Protein AF-E0XS21-F1 (afdb_monomer_lite)

Secondary structure (DSSP, 8-state):
----S-HHHHHHTTTS-HHHHHHHHHHTT----SS--HHHHHHHHHHHHHHHHHHH-----GGGHHHHHTS-HHHHHHHHHHTTS-TTS-HHHHHHHHHHHHHHHHHHHHHH-TT-SHHHHHHHHHHHHHHHHHHHH-

Foldseek 3Di:
DDQLDDPVLLVVCPPPPPVLLVLLCVLLVHDDDPDDPSRVSLSSSLVSVLVCLQVQNAQDAPVLLVLLVPDDLQLLLLSLVSLVHHSPDDSVSSSVSNNVSNPVSNVVCCVPPVPHSRHVCCSSSSRSNSVVSSVVVD

Organism: NCBI:txid710824

Structure (mmCIF, N/CA/C/O backbone):
data_AF-E0XS21-F1
#
_entry.id   AF-E0XS21-F1
#
loop_
_atom_site.group_PDB
_atom_site.id
_atom_site.type_symbol
_atom_site.label_atom_id
_atom_site.label_alt_id
_atom_site.label_comp_id
_atom_site.label_asym_id
_atom_site.label_entity_id
_atom_site.label_seq_id
_atom_site.pdbx_PDB_ins_code
_atom_site.Cartn_x
_atom_site.Cartn_y
_atom_site.Cartn_z
_atom_site.occupancy
_atom_site.B_iso_or_equiv
_atom_site.auth_seq_id
_atom_site.auth_comp_id
_atom_site.auth_asym_id
_atom_site.auth_atom_id
_atom_site.pdbx_PDB_model_num
ATOM 1 N N . MET A 1 1 ? 4.110 -11.722 18.578 1.00 48.50 1 MET A N 1
ATOM 2 C CA . MET A 1 1 ? 3.647 -11.220 17.269 1.00 48.50 1 MET A CA 1
ATOM 3 C C . MET A 1 1 ? 4.720 -10.290 16.723 1.00 48.50 1 MET A C 1
ATOM 5 O O . MET A 1 1 ? 5.257 -9.508 17.500 1.00 48.50 1 MET A O 1
ATOM 9 N N . SER A 1 2 ? 5.120 -10.457 15.461 1.00 55.16 2 SER A N 1
ATOM 10 C CA . SER A 1 2 ? 6.061 -9.542 14.798 1.00 55.16 2 SER A CA 1
ATOM 11 C C . SER A 1 2 ? 5.307 -8.263 14.441 1.00 55.16 2 SER A C 1
ATOM 13 O O . SER A 1 2 ? 4.266 -8.366 13.799 1.00 55.16 2 SER A O 1
ATOM 15 N N . LYS A 1 3 ? 5.819 -7.110 14.890 1.00 75.75 3 LYS A N 1
ATOM 16 C CA . LYS A 1 3 ? 5.278 -5.788 14.555 1.00 75.75 3 LYS A CA 1
ATOM 17 C C . LYS A 1 3 ? 5.782 -5.395 13.169 1.00 75.75 3 LYS A C 1
ATOM 19 O O . LYS A 1 3 ? 6.997 -5.302 12.987 1.00 75.75 3 LYS A O 1
ATOM 24 N N . LEU A 1 4 ? 4.879 -5.188 12.213 1.00 86.56 4 LEU A N 1
ATOM 25 C CA . LEU A 1 4 ? 5.226 -4.779 10.843 1.00 86.56 4 LEU A CA 1
ATOM 26 C C . LEU A 1 4 ? 5.495 -3.269 10.753 1.00 86.56 4 LEU A C 1
ATOM 28 O O . LEU A 1 4 ? 6.291 -2.814 9.923 1.00 86.56 4 LEU A O 1
ATOM 32 N N . LEU A 1 5 ? 4.858 -2.498 11.636 1.00 91.44 5 LEU A N 1
ATOM 33 C CA . LEU A 1 5 ? 5.031 -1.055 11.741 1.00 91.44 5 LEU A CA 1
ATOM 34 C C . LEU A 1 5 ? 6.142 -0.691 12.735 1.00 91.44 5 LEU A C 1
ATOM 36 O O . LEU A 1 5 ? 6.245 -1.229 13.842 1.00 91.44 5 LEU A O 1
ATOM 40 N N . THR A 1 6 ? 6.951 0.293 12.357 1.00 91.56 6 THR A N 1
ATOM 41 C CA . THR A 1 6 ? 7.893 0.977 13.246 1.00 91.56 6 THR A CA 1
ATOM 42 C C . THR A 1 6 ? 7.148 1.907 14.216 1.00 91.56 6 THR A C 1
ATOM 44 O O . THR A 1 6 ? 6.020 2.322 13.937 1.00 91.56 6 THR A O 1
ATOM 47 N N . PRO A 1 7 ? 7.768 2.327 15.338 1.00 90.44 7 PRO A N 1
ATOM 48 C CA . PRO A 1 7 ? 7.150 3.299 16.244 1.00 90.44 7 PRO A CA 1
ATOM 49 C C . PRO A 1 7 ? 6.781 4.624 15.563 1.00 90.44 7 PRO A C 1
ATOM 51 O O . PRO A 1 7 ? 5.779 5.237 15.921 1.00 90.44 7 PRO A O 1
ATOM 54 N N . LYS A 1 8 ? 7.573 5.056 14.570 1.00 89.88 8 LYS A N 1
ATOM 55 C CA . LYS A 1 8 ? 7.301 6.271 13.795 1.00 89.88 8 LYS A CA 1
ATOM 56 C C . LYS A 1 8 ? 6.046 6.102 12.942 1.00 89.88 8 LYS A C 1
ATOM 58 O O . LYS A 1 8 ? 5.173 6.956 13.005 1.00 89.88 8 LYS A O 1
ATOM 63 N N . GLU A 1 9 ? 5.927 5.007 12.201 1.00 91.88 9 GLU A N 1
ATOM 64 C CA . GLU A 1 9 ? 4.737 4.745 11.380 1.00 91.88 9 GLU A CA 1
ATOM 65 C C . GLU A 1 9 ? 3.497 4.585 12.255 1.00 91.88 9 GLU A C 1
ATOM 67 O O . GLU A 1 9 ? 2.487 5.218 11.985 1.00 91.88 9 GLU A O 1
ATOM 72 N N . LEU A 1 10 ? 3.597 3.858 13.374 1.00 91.25 10 LEU A N 1
ATOM 73 C CA . LEU A 1 10 ? 2.501 3.743 14.337 1.00 91.25 10 LEU A CA 1
ATOM 74 C C . LEU A 1 10 ? 2.060 5.118 14.871 1.00 91.25 10 LEU A C 1
ATOM 76 O O . LEU A 1 10 ? 0.867 5.368 15.028 1.00 91.25 10 LEU A O 1
ATOM 80 N N . SER A 1 11 ? 3.008 6.033 15.111 1.00 90.81 11 SER A N 1
ATOM 81 C CA . SER A 1 11 ? 2.695 7.388 15.580 1.00 90.81 11 SER A CA 1
ATOM 82 C C . SER A 1 11 ? 1.881 8.209 14.576 1.00 90.81 11 SER A C 1
ATOM 84 O O . SER A 1 11 ? 1.114 9.077 14.986 1.00 90.81 11 SER A O 1
ATOM 86 N N . MET A 1 12 ? 1.975 7.901 13.276 1.00 89.75 12 MET A N 1
ATOM 87 C CA . MET A 1 12 ? 1.206 8.593 12.237 1.00 89.75 12 MET A CA 1
ATOM 88 C C . MET A 1 12 ? -0.301 8.312 12.348 1.00 89.75 12 MET A C 1
ATOM 90 O O . MET A 1 12 ? -1.101 9.136 11.916 1.00 89.75 12 MET A O 1
ATOM 94 N N . PHE A 1 13 ? -0.688 7.198 12.978 1.00 91.06 13 PHE A N 1
ATOM 95 C CA . PHE A 1 13 ? -2.084 6.795 13.171 1.00 91.06 13 PHE A CA 1
ATOM 96 C C . PHE A 1 13 ? -2.671 7.226 14.521 1.00 91.06 13 PHE A C 1
ATOM 98 O O . PHE A 1 13 ? -3.855 7.025 14.755 1.00 91.06 13 PHE A O 1
ATOM 105 N N . GLN A 1 14 ? -1.890 7.851 15.412 1.00 85.94 14 GLN A N 1
ATOM 106 C CA . GLN A 1 14 ? -2.370 8.224 16.755 1.00 85.94 14 GLN A CA 1
ATOM 107 C C . GLN A 1 14 ? -3.539 9.213 16.745 1.00 85.94 14 GLN A C 1
ATOM 109 O O . GLN A 1 14 ? -4.331 9.225 17.680 1.00 85.94 14 GLN A O 1
ATOM 114 N N . ASN A 1 15 ? -3.626 10.043 15.705 1.00 85.94 15 ASN A N 1
ATOM 115 C CA . ASN A 1 15 ? -4.697 11.025 15.536 1.00 85.94 15 ASN A CA 1
ATOM 116 C C . ASN A 1 15 ? -5.645 10.662 14.384 1.00 85.94 15 ASN A C 1
ATOM 118 O O . ASN A 1 15 ? -6.461 11.496 13.993 1.00 85.94 15 ASN A O 1
ATOM 122 N N . ALA A 1 16 ? -5.506 9.467 13.802 1.00 88.94 16 ALA A N 1
ATOM 123 C CA . ALA A 1 16 ? -6.442 9.003 12.791 1.00 88.94 16 ALA A CA 1
ATOM 124 C C . ALA A 1 16 ? -7.808 8.767 13.461 1.00 88.94 16 ALA A C 1
ATOM 126 O O . ALA A 1 16 ? -7.844 8.187 14.551 1.00 88.94 16 ALA A O 1
ATOM 127 N N . PRO A 1 17 ? -8.921 9.226 12.862 1.00 90.62 17 PRO A N 1
ATOM 128 C CA . PRO A 1 17 ? -10.247 8.943 13.394 1.00 90.62 17 PRO A CA 1
ATOM 129 C C . PRO A 1 17 ? -10.460 7.433 13.514 1.00 90.62 17 PRO A C 1
ATOM 131 O O . PRO A 1 17 ? -10.213 6.695 12.563 1.00 90.62 17 PRO A O 1
ATOM 134 N N . GLU A 1 18 ? -10.917 6.974 14.678 1.00 89.31 18 GLU A N 1
ATOM 135 C CA . GLU A 1 18 ? -11.138 5.545 14.927 1.00 89.31 18 GLU A CA 1
ATOM 136 C C . GLU A 1 18 ? -12.120 4.949 13.911 1.00 89.31 18 GLU A C 1
ATOM 138 O O . GLU A 1 18 ? -11.828 3.911 13.324 1.00 89.31 18 GLU A O 1
ATOM 143 N N . ASP A 1 19 ? -13.208 5.666 13.616 1.00 90.75 19 ASP A N 1
ATOM 144 C CA . ASP A 1 19 ? -14.202 5.277 12.610 1.00 90.75 19 ASP A CA 1
ATOM 145 C C . ASP A 1 19 ? -13.572 5.038 11.226 1.00 90.75 19 ASP A C 1
ATOM 147 O O . ASP A 1 19 ? -13.918 4.074 10.549 1.00 90.75 19 ASP A O 1
ATOM 151 N N . ASP A 1 20 ? -12.597 5.860 10.819 1.00 92.12 20 ASP A N 1
ATOM 152 C CA . ASP A 1 20 ? -11.913 5.694 9.531 1.00 92.12 20 ASP A CA 1
ATOM 153 C C . ASP A 1 20 ? -11.015 4.446 9.520 1.00 92.12 20 ASP A C 1
ATOM 155 O O . ASP A 1 20 ? -10.886 3.775 8.493 1.00 92.12 20 ASP A O 1
ATOM 159 N N . LEU A 1 21 ? -10.383 4.122 10.652 1.00 91.31 21 LEU A N 1
ATOM 160 C CA . LEU A 1 21 ? -9.567 2.914 10.790 1.00 91.31 21 LEU A CA 1
ATOM 161 C C . LEU A 1 21 ? -10.430 1.650 10.823 1.00 91.31 21 LEU A C 1
ATOM 163 O O . LEU A 1 21 ? -10.036 0.627 10.261 1.00 91.31 21 LEU A O 1
ATOM 167 N N . VAL A 1 22 ? -11.608 1.729 11.440 1.00 92.12 22 VAL A N 1
ATOM 168 C CA . VAL A 1 22 ? -12.617 0.665 11.424 1.00 92.12 22 VAL A CA 1
ATOM 169 C C . VAL A 1 22 ? -13.149 0.459 10.006 1.00 92.12 22 VAL A C 1
ATOM 171 O O . VAL A 1 22 ? -13.179 -0.675 9.532 1.00 92.12 22 VAL A O 1
ATOM 174 N N . ASP A 1 23 ? -13.489 1.530 9.288 1.00 93.44 23 ASP A N 1
ATOM 175 C CA . ASP A 1 23 ? -13.914 1.458 7.886 1.00 93.44 23 ASP A CA 1
ATOM 176 C C . ASP A 1 23 ? -12.819 0.847 6.993 1.00 93.44 23 ASP A C 1
ATOM 178 O O . ASP A 1 23 ? -13.105 0.007 6.139 1.00 93.44 23 ASP A O 1
ATOM 182 N N . LEU A 1 24 ? -11.552 1.213 7.216 1.00 94.88 24 LEU A N 1
ATOM 183 C CA . LEU A 1 24 ? -10.409 0.619 6.521 1.00 94.88 24 LEU A CA 1
ATOM 184 C C . LEU A 1 24 ? -10.253 -0.877 6.823 1.00 94.88 24 LEU A C 1
ATOM 186 O O . LEU A 1 24 ? -9.960 -1.660 5.919 1.00 94.88 24 LEU A O 1
ATOM 190 N N . ALA A 1 25 ? -10.432 -1.279 8.082 1.00 93.94 25 ALA A N 1
ATOM 191 C CA . ALA A 1 25 ? -10.400 -2.680 8.477 1.00 93.94 25 ALA A CA 1
ATOM 192 C C . ALA A 1 25 ? -11.520 -3.470 7.780 1.00 93.94 25 ALA A C 1
ATOM 194 O O . ALA A 1 25 ? -11.254 -4.526 7.209 1.00 93.94 25 ALA A O 1
ATOM 195 N N . ILE A 1 26 ? -12.740 -2.924 7.742 1.00 92.88 26 ILE A N 1
ATOM 196 C CA . ILE A 1 26 ? -13.891 -3.524 7.051 1.00 92.88 26 ILE A CA 1
ATOM 197 C C . ILE A 1 26 ? -13.627 -3.656 5.548 1.00 92.88 26 ILE A C 1
ATOM 199 O O . ILE A 1 26 ? -13.864 -4.720 4.980 1.00 92.88 26 ILE A O 1
ATOM 203 N N . ASP A 1 27 ? -13.099 -2.611 4.907 1.00 92.75 27 ASP A N 1
ATOM 204 C CA . ASP A 1 27 ? -12.726 -2.622 3.486 1.00 92.75 27 ASP A CA 1
ATOM 205 C C . ASP A 1 27 ? -11.726 -3.738 3.130 1.00 92.75 27 ASP A C 1
ATOM 207 O O . ASP A 1 27 ? -11.665 -4.179 1.979 1.00 92.75 27 ASP A O 1
ATOM 211 N N . LEU A 1 28 ? -10.921 -4.162 4.107 1.00 93.81 28 LEU A N 1
ATOM 212 C CA . LEU A 1 28 ? -9.874 -5.174 3.981 1.00 93.81 28 LEU A CA 1
ATOM 213 C C . LEU A 1 28 ? -10.258 -6.523 4.602 1.00 93.81 28 LEU A C 1
ATOM 215 O O . LEU A 1 28 ? -9.389 -7.376 4.760 1.00 93.81 28 LEU A O 1
ATOM 219 N N . ASP A 1 29 ? -11.531 -6.725 4.949 1.00 92.25 29 ASP A N 1
ATOM 220 C CA . ASP A 1 29 ? -12.031 -7.941 5.602 1.00 92.25 29 ASP A CA 1
ATOM 221 C C . ASP A 1 29 ? -11.286 -8.287 6.917 1.00 92.25 29 ASP A C 1
ATOM 223 O O . ASP A 1 29 ? -11.194 -9.450 7.319 1.00 92.25 29 ASP A O 1
ATOM 227 N N . VAL A 1 30 ? -10.750 -7.279 7.614 1.00 92.44 30 VAL A N 1
ATOM 228 C CA . VAL A 1 30 ? -10.072 -7.430 8.908 1.00 92.44 30 VAL A CA 1
ATOM 229 C C . VAL A 1 30 ? -11.117 -7.460 10.031 1.00 92.44 30 VAL A C 1
ATOM 231 O O . VAL A 1 30 ? -11.887 -6.508 10.171 1.00 92.44 30 VAL A O 1
ATOM 234 N N . PRO A 1 31 ? -11.150 -8.508 10.878 1.00 87.00 31 PRO A N 1
ATOM 235 C CA . PRO A 1 31 ? -12.049 -8.549 12.026 1.00 87.00 31 PRO A CA 1
ATOM 236 C C . PRO A 1 31 ? -11.753 -7.420 13.020 1.00 87.00 31 PRO A C 1
ATOM 238 O O . PRO A 1 31 ? -10.622 -7.292 13.490 1.00 87.00 31 PRO A O 1
ATOM 241 N N . VAL A 1 32 ? -12.780 -6.645 13.377 1.00 85.25 32 VAL A N 1
ATOM 242 C CA . VAL A 1 32 ? -12.687 -5.566 14.370 1.00 85.25 32 VAL A CA 1
ATOM 243 C C . VAL A 1 32 ? -13.196 -6.084 15.725 1.00 85.25 32 VAL A C 1
ATOM 245 O O . VAL A 1 32 ? -14.383 -6.399 15.839 1.00 85.25 32 VAL A O 1
ATOM 248 N N . PRO A 1 33 ? -12.323 -6.249 16.737 1.00 78.75 33 PRO A N 1
ATOM 249 C CA . PRO A 1 33 ? -12.718 -6.679 18.080 1.00 78.75 33 PRO A CA 1
ATOM 250 C C . PRO A 1 33 ? -13.410 -5.556 18.872 1.00 78.75 33 PRO A C 1
ATOM 252 O O . PRO A 1 33 ? -13.315 -4.387 18.514 1.00 78.75 33 PRO A O 1
ATOM 255 N N . GLU A 1 34 ? -14.061 -5.911 19.987 1.00 79.06 34 GLU A N 1
ATOM 256 C CA . GLU A 1 34 ? -14.690 -4.937 20.901 1.00 79.06 34 GLU A CA 1
ATOM 257 C C . GLU A 1 34 ? -13.671 -3.987 21.562 1.00 79.06 34 GLU A C 1
ATOM 259 O O . GLU A 1 34 ? -13.991 -2.831 21.820 1.00 79.06 34 GLU A O 1
ATOM 264 N N . GLU A 1 35 ? -12.442 -4.456 21.809 1.00 82.81 35 GLU A N 1
ATOM 265 C CA . GLU A 1 35 ? -11.320 -3.633 22.276 1.00 82.81 35 GLU A CA 1
ATOM 266 C C . GLU A 1 35 ? -10.262 -3.518 21.173 1.00 82.81 35 GLU A C 1
ATOM 268 O O . GLU A 1 35 ? -9.631 -4.509 20.794 1.00 82.81 35 GLU A O 1
ATOM 273 N N . ILE A 1 36 ? -10.052 -2.303 20.660 1.00 77.50 36 ILE A N 1
ATOM 274 C CA . ILE A 1 36 ? -9.123 -2.049 19.556 1.00 77.50 36 ILE A CA 1
ATOM 275 C C . ILE A 1 36 ? -7.688 -1.926 20.084 1.00 77.50 36 ILE A C 1
ATOM 277 O O . ILE A 1 36 ? -7.279 -0.897 20.622 1.00 77.50 36 ILE A O 1
ATOM 281 N N . ASP A 1 37 ? -6.880 -2.963 19.858 1.00 88.12 37 ASP A N 1
ATOM 282 C CA . ASP A 1 37 ? -5.420 -2.831 19.853 1.00 88.12 37 ASP A CA 1
ATOM 283 C C . ASP A 1 37 ? -4.974 -2.252 18.505 1.00 88.12 37 ASP A C 1
ATOM 285 O O . ASP A 1 37 ? -4.881 -2.972 17.508 1.00 88.12 37 ASP A O 1
ATOM 289 N N . LEU A 1 38 ? -4.683 -0.946 18.472 1.00 88.62 38 LEU A N 1
ATOM 290 C CA . LEU A 1 38 ? -4.279 -0.235 17.254 1.00 88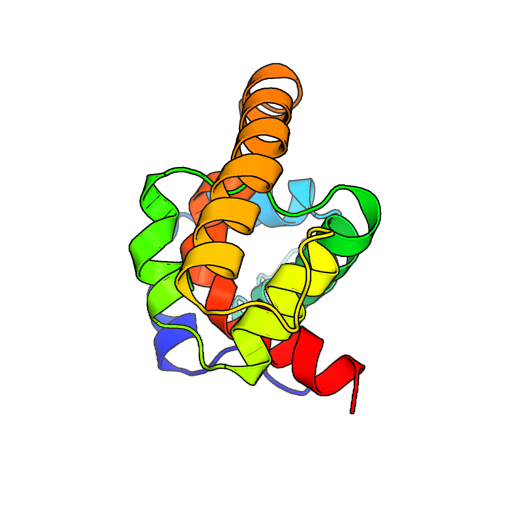.62 38 LEU A CA 1
ATOM 291 C C . LEU A 1 38 ? -3.102 -0.917 16.542 1.00 88.62 38 LEU A C 1
ATOM 293 O O . LEU A 1 38 ? -3.101 -1.019 15.318 1.00 88.62 38 LEU A O 1
ATOM 297 N N . ALA A 1 39 ? -2.102 -1.392 17.289 1.00 90.06 39 ALA A N 1
ATOM 298 C CA . ALA A 1 39 ? -0.927 -2.013 16.685 1.00 90.06 39 ALA A CA 1
ATOM 299 C C . ALA A 1 39 ? -1.284 -3.355 16.031 1.00 90.06 39 ALA A C 1
ATOM 301 O O . ALA A 1 39 ? -0.911 -3.593 14.883 1.00 90.06 39 ALA A O 1
ATOM 302 N N . GLY A 1 40 ? -2.040 -4.202 16.736 1.00 89.75 40 GLY A N 1
ATOM 303 C CA . GLY A 1 40 ? -2.529 -5.471 16.199 1.00 89.75 40 GLY A CA 1
ATOM 304 C C . GLY A 1 40 ? -3.454 -5.292 14.992 1.00 89.75 40 GLY A C 1
ATOM 305 O O . GLY A 1 40 ? -3.328 -6.021 14.007 1.00 89.75 40 GLY A O 1
ATOM 306 N N . MET A 1 41 ? -4.334 -4.288 15.027 1.00 91.38 41 MET A N 1
ATOM 307 C CA . MET A 1 41 ? -5.231 -3.961 13.918 1.00 91.38 41 MET A CA 1
ATOM 308 C C . MET A 1 41 ? -4.453 -3.496 12.682 1.00 91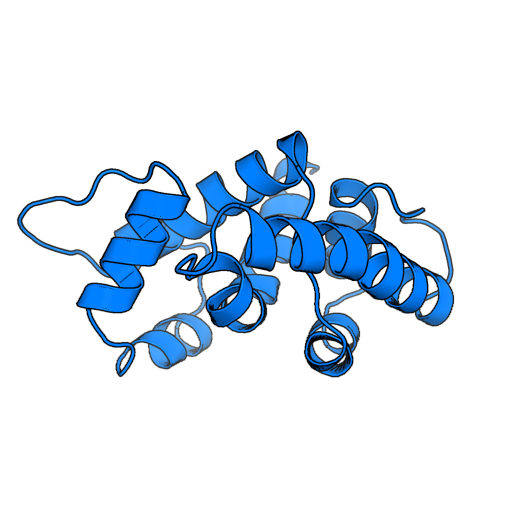.38 41 MET A C 1
ATOM 310 O O . MET A 1 41 ? -4.700 -3.994 11.587 1.00 91.38 41 MET A O 1
ATOM 314 N N . LEU A 1 42 ? -3.476 -2.598 12.842 1.00 93.31 42 LEU A N 1
ATOM 315 C CA . LEU A 1 42 ? -2.652 -2.123 11.726 1.00 93.31 42 LEU A CA 1
ATOM 316 C C . LEU A 1 42 ? -1.781 -3.237 11.132 1.00 93.31 42 LEU A C 1
ATOM 318 O O . LEU A 1 42 ? -1.663 -3.329 9.911 1.00 93.31 42 LEU A O 1
ATOM 322 N N . ASP A 1 43 ? -1.228 -4.129 11.958 1.00 93.12 43 ASP A N 1
ATOM 323 C CA . ASP A 1 43 ? -0.512 -5.313 11.468 1.00 93.12 43 ASP A CA 1
ATOM 324 C C . ASP A 1 43 ? -1.433 -6.214 10.619 1.00 93.12 43 ASP A C 1
ATOM 326 O O . ASP A 1 43 ? -1.017 -6.722 9.574 1.00 93.12 43 ASP A O 1
ATOM 330 N N . ALA A 1 44 ? -2.689 -6.408 11.039 1.00 93.00 44 ALA A N 1
ATOM 331 C CA . ALA A 1 44 ? -3.676 -7.174 10.278 1.00 93.00 44 ALA A CA 1
ATOM 332 C C . ALA A 1 44 ? -4.090 -6.463 8.979 1.00 93.00 44 ALA A C 1
ATOM 334 O O . ALA A 1 44 ? -4.195 -7.113 7.936 1.00 93.00 44 ALA A O 1
ATOM 335 N N . ILE A 1 45 ? -4.258 -5.139 9.017 1.00 95.38 45 ILE A N 1
ATOM 336 C CA . ILE A 1 45 ? -4.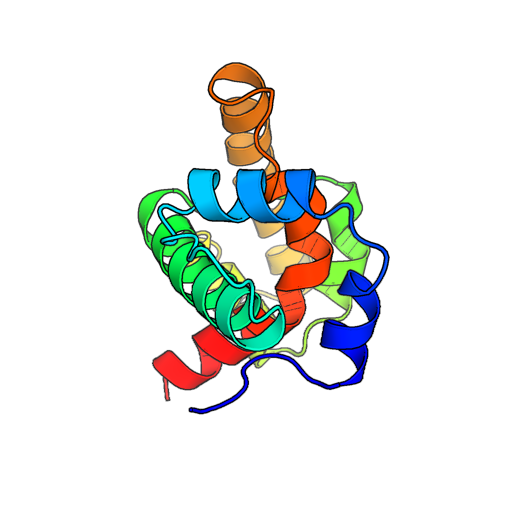525 -4.291 7.848 1.00 95.38 45 ILE A CA 1
ATOM 337 C C . ILE A 1 45 ? -3.409 -4.428 6.813 1.00 95.38 45 ILE A C 1
ATOM 339 O O . ILE A 1 45 ? -3.702 -4.679 5.649 1.00 95.38 45 ILE A O 1
ATOM 343 N N . VAL A 1 46 ? -2.136 -4.339 7.211 1.00 95.88 46 VAL A N 1
ATOM 344 C CA . VAL A 1 46 ? -1.000 -4.454 6.276 1.00 95.88 46 VAL A CA 1
ATOM 345 C C . VAL A 1 46 ? -0.993 -5.811 5.563 1.00 95.88 46 VAL A C 1
ATOM 347 O O . VAL A 1 46 ? -0.779 -5.872 4.353 1.00 95.88 46 VAL A O 1
ATOM 350 N N . ARG A 1 47 ? -1.272 -6.898 6.290 1.00 95.31 47 ARG A N 1
ATOM 351 C CA . ARG A 1 47 ? -1.343 -8.255 5.718 1.00 95.31 47 ARG A CA 1
ATOM 352 C C . ARG A 1 47 ? -2.487 -8.390 4.717 1.00 95.31 47 ARG A C 1
ATOM 354 O O . ARG A 1 47 ? -2.278 -8.838 3.595 1.00 95.31 47 ARG A O 1
ATOM 361 N N . ASN A 1 48 ? -3.682 -7.943 5.091 1.00 95.94 48 ASN A N 1
ATOM 362 C CA . ASN A 1 48 ? -4.844 -8.030 4.208 1.00 95.94 48 ASN A CA 1
ATOM 363 C C . ASN A 1 48 ? -4.738 -7.071 3.014 1.00 95.94 48 ASN A C 1
ATOM 365 O O . ASN A 1 48 ? -5.219 -7.384 1.927 1.00 95.94 48 ASN A O 1
ATOM 369 N N . LEU A 1 49 ? -4.045 -5.940 3.168 1.00 96.44 49 LEU A N 1
ATOM 370 C CA . LEU A 1 49 ? -3.715 -5.045 2.062 1.00 96.44 49 LEU A CA 1
ATOM 371 C C . LEU A 1 49 ? -2.762 -5.711 1.059 1.00 96.44 49 LEU A C 1
ATOM 373 O O . LEU A 1 49 ? -2.937 -5.535 -0.148 1.00 96.44 49 LEU A O 1
ATOM 377 N N . ALA A 1 50 ? -1.800 -6.516 1.524 1.00 96.12 50 ALA A N 1
ATOM 378 C CA . ALA A 1 50 ? -0.958 -7.325 0.642 1.00 96.12 50 ALA A CA 1
ATOM 379 C C . ALA A 1 50 ? -1.795 -8.340 -0.153 1.00 96.12 50 ALA A C 1
ATOM 381 O O . ALA A 1 50 ? -1.648 -8.443 -1.373 1.00 96.12 50 ALA A O 1
ATOM 382 N N . ASP A 1 51 ? -2.722 -9.036 0.506 1.00 95.19 51 ASP A N 1
ATOM 383 C CA . ASP A 1 51 ? -3.614 -10.000 -0.148 1.00 95.19 51 ASP A CA 1
ATOM 384 C C . ASP A 1 51 ? -4.584 -9.335 -1.132 1.00 95.19 51 ASP A C 1
ATOM 386 O O . ASP A 1 51 ? -4.813 -9.844 -2.233 1.00 95.19 51 ASP A O 1
ATOM 390 N N . LEU A 1 52 ? -5.111 -8.157 -0.795 1.00 94.12 52 LEU A N 1
ATOM 391 C CA . LEU A 1 52 ? -5.867 -7.328 -1.728 1.00 94.12 52 LEU A CA 1
ATOM 392 C C . LEU A 1 52 ? -5.016 -6.961 -2.947 1.00 94.12 52 LEU A C 1
ATOM 394 O O . LEU A 1 52 ? -5.468 -7.141 -4.077 1.00 94.12 52 LEU A O 1
ATOM 398 N N . GLY A 1 53 ? -3.779 -6.510 -2.730 1.00 94.69 53 GLY A N 1
ATOM 399 C CA . GLY A 1 53 ? -2.838 -6.185 -3.797 1.00 94.69 53 GLY A CA 1
ATOM 400 C C . GLY A 1 53 ? -2.573 -7.367 -4.733 1.00 94.69 53 GLY A C 1
ATOM 401 O O . GLY A 1 53 ? -2.562 -7.184 -5.945 1.00 94.69 53 GLY A O 1
ATOM 402 N N . LYS A 1 54 ? -2.473 -8.595 -4.205 1.00 94.12 54 LYS A N 1
ATOM 403 C CA . LYS A 1 54 ? -2.315 -9.819 -5.016 1.00 94.12 54 LYS A CA 1
ATOM 404 C C . LYS A 1 54 ? -3.544 -10.102 -5.894 1.00 94.12 54 LYS A C 1
ATOM 406 O O . LYS A 1 54 ? -3.403 -10.665 -6.978 1.00 94.12 54 LYS A O 1
ATOM 411 N N . ARG A 1 55 ? -4.750 -9.741 -5.433 1.00 93.06 55 ARG A N 1
ATOM 412 C CA . ARG A 1 55 ? -6.025 -9.994 -6.136 1.00 93.06 55 ARG A CA 1
ATOM 413 C C . ARG A 1 55 ? -6.391 -8.902 -7.140 1.00 93.06 55 ARG A C 1
ATOM 415 O O . ARG A 1 55 ? -6.862 -9.209 -8.232 1.00 93.06 55 ARG A O 1
ATOM 422 N N . GLU A 1 56 ? -6.228 -7.642 -6.752 1.00 93.38 56 GLU A N 1
ATOM 423 C CA . GLU A 1 56 ? -6.767 -6.480 -7.473 1.00 93.38 56 GLU A CA 1
ATOM 424 C C . GLU A 1 56 ? -5.688 -5.463 -7.888 1.00 93.38 56 GLU A C 1
ATOM 426 O O . GLU A 1 56 ? -5.939 -4.627 -8.760 1.00 93.38 56 GLU A O 1
ATOM 431 N N . GLY A 1 57 ? -4.496 -5.534 -7.291 1.00 94.44 57 GLY A N 1
ATOM 432 C CA . GLY A 1 57 ? -3.480 -4.484 -7.328 1.00 94.44 57 GLY A CA 1
ATOM 433 C C . GLY A 1 57 ? -3.805 -3.311 -6.394 1.00 94.44 57 GLY A C 1
ATOM 434 O O . GLY A 1 57 ? -4.924 -3.163 -5.903 1.00 94.44 57 GLY A O 1
ATOM 435 N N . LEU A 1 58 ? -2.814 -2.452 -6.144 1.00 96.56 58 LEU A N 1
ATOM 436 C CA . LEU A 1 58 ? -2.972 -1.301 -5.248 1.00 96.56 58 LEU A CA 1
ATOM 437 C C . LEU A 1 58 ? -3.459 -0.037 -5.987 1.00 96.56 58 LEU A C 1
ATOM 439 O O . LEU A 1 58 ? -2.918 0.294 -7.052 1.00 96.56 58 LEU A O 1
ATOM 443 N N . PRO A 1 59 ? -4.450 0.698 -5.441 1.00 96.31 59 PRO A N 1
ATOM 444 C CA . PRO A 1 59 ? -5.025 1.884 -6.071 1.00 96.31 59 PRO A CA 1
ATOM 445 C C . PRO A 1 59 ? -4.164 3.141 -5.865 1.00 96.31 59 PRO A C 1
ATOM 447 O O . PRO A 1 59 ? -4.510 3.997 -5.057 1.00 96.31 59 PRO A O 1
ATOM 450 N N . PHE A 1 60 ? -3.087 3.290 -6.640 1.00 96.31 60 PHE A N 1
ATOM 451 C CA . PHE A 1 60 ? -2.258 4.500 -6.581 1.00 96.31 60 PHE A CA 1
ATOM 452 C C . PHE A 1 60 ? -2.881 5.721 -7.276 1.00 96.31 60 PHE A C 1
ATOM 454 O O . PHE A 1 60 ? -3.556 5.621 -8.306 1.00 96.31 60 PHE A O 1
ATOM 461 N N . SER A 1 61 ? -2.588 6.897 -6.738 1.00 92.81 61 SER A N 1
ATOM 462 C CA . SER A 1 61 ? -2.908 8.217 -7.264 1.00 92.81 61 SER A CA 1
ATOM 463 C C . SER A 1 61 ? -1.632 8.973 -7.649 1.00 92.81 61 SER A C 1
ATOM 465 O O . SER A 1 61 ? -0.534 8.618 -7.242 1.00 92.81 61 SER A O 1
ATOM 467 N N . ARG A 1 62 ? -1.764 10.074 -8.402 1.00 92.06 62 ARG A N 1
ATOM 468 C CA . ARG A 1 62 ? -0.617 10.947 -8.731 1.00 92.06 62 ARG A CA 1
ATOM 469 C C . ARG A 1 62 ? 0.077 11.552 -7.503 1.00 92.06 62 ARG A C 1
ATOM 471 O O . ARG A 1 62 ? 1.170 12.076 -7.648 1.00 92.06 62 ARG A O 1
ATOM 478 N N . TYR A 1 63 ? -0.600 11.570 -6.356 1.00 92.62 63 TYR A N 1
ATOM 479 C CA . TYR A 1 63 ? -0.074 12.149 -5.123 1.00 92.62 63 TYR A CA 1
ATOM 480 C C . TYR A 1 63 ? 0.873 11.196 -4.395 1.00 92.62 63 TYR A C 1
ATOM 482 O O . TYR A 1 63 ? 1.641 11.651 -3.565 1.00 92.62 63 TYR A O 1
ATOM 490 N N . ASP A 1 64 ? 0.879 9.920 -4.778 1.00 95.12 64 ASP A N 1
ATOM 491 C CA . ASP A 1 64 ? 1.664 8.875 -4.118 1.00 95.12 64 ASP A CA 1
ATOM 492 C C . ASP A 1 64 ? 3.080 8.779 -4.717 1.00 95.12 64 ASP A C 1
ATOM 494 O O . ASP A 1 64 ? 3.851 7.882 -4.385 1.00 95.12 64 ASP A O 1
ATOM 498 N N . GLN A 1 65 ? 3.420 9.666 -5.661 1.00 95.56 65 GLN A N 1
ATOM 499 C CA . GLN A 1 65 ? 4.703 9.645 -6.357 1.00 95.56 65 GLN A CA 1
ATOM 500 C C . GLN A 1 65 ? 5.871 9.799 -5.377 1.00 95.56 65 GLN A C 1
ATOM 502 O O . GLN A 1 65 ? 6.799 8.997 -5.414 1.00 95.56 65 GLN A O 1
ATOM 507 N N . GLU A 1 66 ? 5.804 10.791 -4.488 1.00 95.56 66 GLU A N 1
ATOM 508 C CA . GLU A 1 66 ? 6.869 11.054 -3.514 1.00 95.56 66 GLU A CA 1
ATOM 509 C C . GLU A 1 66 ? 7.029 9.887 -2.529 1.00 95.56 66 GLU A C 1
ATOM 511 O O . GLU A 1 66 ? 8.150 9.533 -2.167 1.00 95.56 66 GLU A O 1
ATOM 516 N N . ASP A 1 67 ? 5.927 9.244 -2.132 1.00 95.00 67 ASP A N 1
ATOM 517 C CA . ASP A 1 67 ? 5.962 8.081 -1.241 1.00 95.00 67 ASP A CA 1
ATOM 518 C C . ASP A 1 67 ? 6.615 6.868 -1.926 1.00 95.00 67 ASP A C 1
ATOM 520 O O . ASP A 1 67 ? 7.419 6.159 -1.321 1.00 95.00 67 ASP A O 1
ATOM 524 N N . LEU A 1 68 ? 6.324 6.649 -3.214 1.00 96.62 68 LEU A N 1
ATOM 525 C CA . LEU A 1 68 ? 6.938 5.592 -4.027 1.00 96.62 68 LEU A CA 1
ATOM 526 C C . LEU A 1 68 ? 8.436 5.834 -4.281 1.00 96.62 68 LEU A C 1
ATOM 528 O O . LEU A 1 68 ? 9.215 4.878 -4.341 1.00 96.62 68 LEU A O 1
ATOM 532 N N . GLU A 1 69 ? 8.841 7.096 -4.432 1.00 96.00 69 GLU A N 1
ATOM 533 C CA . GLU A 1 69 ? 10.242 7.509 -4.586 1.00 96.00 69 GLU A CA 1
ATOM 534 C C . GLU A 1 69 ? 11.061 7.272 -3.310 1.00 96.00 69 GLU A C 1
ATOM 536 O O . GLU A 1 69 ? 12.249 6.959 -3.393 1.00 96.00 69 GLU A O 1
ATOM 541 N N . GLN A 1 70 ? 10.429 7.374 -2.137 1.00 95.12 70 GLN A N 1
ATOM 542 C CA . GLN A 1 70 ? 11.080 7.184 -0.838 1.00 95.12 70 GLN A CA 1
ATOM 543 C C . GLN A 1 70 ? 11.333 5.716 -0.469 1.00 95.12 70 GLN A C 1
ATOM 545 O O . GLN A 1 70 ? 12.106 5.456 0.453 1.00 95.12 70 GLN A O 1
ATOM 550 N N . LEU A 1 71 ? 10.714 4.761 -1.170 1.00 96.00 71 LEU A N 1
ATOM 551 C CA . LEU A 1 71 ? 10.940 3.337 -0.929 1.00 96.00 71 LEU A CA 1
ATOM 552 C C . LEU A 1 71 ? 12.364 2.912 -1.304 1.00 96.00 71 LEU A C 1
ATOM 554 O O . LEU A 1 71 ? 12.931 3.340 -2.319 1.00 96.00 71 LEU A O 1
ATOM 558 N N . GLU A 1 72 ? 12.920 1.976 -0.537 1.00 95.94 72 GLU A N 1
ATOM 559 C CA . GLU A 1 72 ? 14.165 1.321 -0.922 1.00 95.94 72 GLU A CA 1
ATOM 560 C C . GLU A 1 72 ? 13.985 0.511 -2.216 1.00 95.94 72 GLU A C 1
ATOM 562 O O . GLU A 1 72 ? 12.875 0.175 -2.633 1.00 95.94 72 GLU A O 1
ATOM 567 N N . GLN A 1 73 ? 15.089 0.169 -2.887 1.00 95.31 73 GLN A N 1
ATOM 568 C CA . GLN A 1 73 ? 15.016 -0.542 -4.167 1.00 95.31 73 GLN A CA 1
ATOM 569 C C . GLN A 1 73 ? 14.261 -1.874 -4.062 1.00 95.31 73 GLN A C 1
ATOM 571 O O . GLN A 1 73 ? 13.399 -2.144 -4.894 1.00 95.31 73 GLN A O 1
ATOM 576 N N . MET A 1 74 ? 14.557 -2.688 -3.044 1.00 96.19 74 MET A N 1
ATOM 577 C CA . MET A 1 74 ? 13.894 -3.986 -2.861 1.00 96.19 74 MET A CA 1
ATOM 578 C C . MET A 1 74 ? 12.402 -3.820 -2.554 1.00 96.19 74 MET A C 1
ATOM 580 O O . MET A 1 74 ? 11.573 -4.524 -3.126 1.00 96.19 74 MET A O 1
ATOM 584 N N . GLU A 1 75 ? 12.061 -2.847 -1.710 1.00 97.19 75 GLU A N 1
ATOM 585 C CA . GLU A 1 75 ? 10.685 -2.494 -1.353 1.00 97.19 75 GLU A CA 1
ATOM 586 C C . GLU A 1 75 ? 9.877 -2.063 -2.582 1.00 97.19 75 GLU A C 1
ATOM 588 O O . GLU A 1 75 ? 8.801 -2.600 -2.856 1.00 97.19 75 GLU A O 1
ATOM 593 N N . ARG A 1 76 ? 10.417 -1.135 -3.378 1.00 97.31 76 ARG A N 1
ATOM 594 C CA . ARG A 1 76 ? 9.761 -0.656 -4.597 1.00 97.31 76 ARG A CA 1
ATOM 595 C C . ARG A 1 76 ? 9.619 -1.760 -5.640 1.00 97.31 76 ARG A C 1
ATOM 597 O O . ARG A 1 76 ? 8.561 -1.860 -6.256 1.00 97.31 76 ARG A O 1
ATOM 604 N N . SER A 1 77 ? 10.631 -2.609 -5.822 1.00 97.25 77 SER A N 1
ATOM 605 C CA . SER A 1 77 ? 10.540 -3.768 -6.719 1.00 97.25 77 SER A CA 1
ATOM 606 C C . SER A 1 77 ? 9.452 -4.753 -6.273 1.00 97.25 77 SER A C 1
ATOM 608 O O . SER A 1 77 ? 8.722 -5.266 -7.122 1.00 97.25 77 SER A O 1
ATOM 610 N N . ALA A 1 78 ? 9.272 -4.975 -4.967 1.00 97.00 78 ALA A N 1
ATOM 611 C CA . ALA A 1 78 ? 8.190 -5.816 -4.454 1.00 97.00 78 ALA A CA 1
ATOM 612 C C . ALA A 1 78 ? 6.800 -5.220 -4.759 1.00 97.00 78 ALA A C 1
ATOM 614 O O . ALA A 1 78 ? 5.914 -5.924 -5.248 1.00 97.00 78 ALA A O 1
ATOM 615 N N . ILE A 1 79 ? 6.624 -3.908 -4.566 1.00 97.69 79 ILE A N 1
ATOM 616 C CA . ILE A 1 79 ? 5.384 -3.195 -4.922 1.00 97.69 79 ILE A CA 1
ATOM 617 C C . ILE A 1 79 ? 5.141 -3.211 -6.441 1.00 97.69 79 ILE A C 1
ATOM 619 O O . ILE A 1 79 ? 4.018 -3.454 -6.884 1.00 97.69 79 ILE A O 1
ATOM 623 N N . ALA A 1 80 ? 6.184 -3.008 -7.254 1.00 97.19 80 ALA A N 1
ATOM 624 C CA . ALA A 1 80 ? 6.109 -3.098 -8.712 1.00 97.19 80 ALA A CA 1
ATOM 625 C C . ALA A 1 80 ? 5.573 -4.465 -9.149 1.00 97.19 80 ALA A C 1
ATOM 627 O O . ALA A 1 80 ? 4.570 -4.535 -9.861 1.00 97.19 80 ALA A O 1
ATOM 628 N N . LYS A 1 81 ? 6.175 -5.544 -8.640 1.00 96.38 81 LYS A N 1
ATOM 629 C CA . LYS A 1 81 ? 5.753 -6.918 -8.921 1.00 96.38 81 LYS A CA 1
ATOM 630 C C . LYS A 1 81 ? 4.300 -7.167 -8.516 1.00 96.38 81 LYS A C 1
ATOM 632 O O . LYS A 1 81 ? 3.539 -7.704 -9.321 1.00 96.38 81 LYS A O 1
ATOM 637 N N . LEU A 1 82 ? 3.906 -6.740 -7.313 1.00 95.94 82 LEU A N 1
ATOM 638 C CA . LEU A 1 82 ? 2.537 -6.874 -6.802 1.00 95.94 82 LEU A CA 1
ATOM 639 C C . LEU A 1 82 ? 1.505 -6.224 -7.736 1.00 95.94 82 LEU A C 1
ATOM 641 O O . LEU A 1 82 ? 0.448 -6.790 -7.995 1.00 95.94 82 LEU A O 1
ATOM 645 N N . ASN A 1 83 ? 1.834 -5.059 -8.291 1.00 95.25 83 ASN A N 1
ATOM 646 C CA . ASN A 1 83 ? 0.971 -4.306 -9.198 1.00 95.25 83 ASN A CA 1
ATOM 647 C C . ASN A 1 83 ? 1.148 -4.680 -10.685 1.00 95.25 83 ASN A C 1
ATOM 649 O O . ASN A 1 83 ? 0.624 -3.978 -11.555 1.00 95.25 83 ASN A O 1
ATOM 653 N N . GLY A 1 84 ? 1.876 -5.756 -11.004 1.00 94.56 84 GLY A N 1
ATOM 654 C CA . GLY A 1 84 ? 2.089 -6.215 -12.382 1.00 94.56 84 GLY A CA 1
ATOM 655 C C . GLY A 1 84 ? 2.976 -5.292 -13.227 1.00 94.56 84 GLY A C 1
ATOM 656 O O . GLY A 1 84 ? 2.835 -5.244 -14.450 1.00 94.56 84 GLY A O 1
ATOM 657 N N . VAL A 1 85 ? 3.860 -4.532 -12.583 1.00 97.06 85 VAL A N 1
ATOM 658 C CA . VAL A 1 85 ? 4.910 -3.712 -13.201 1.00 97.06 85 VAL A CA 1
ATOM 659 C C . VAL A 1 85 ? 6.230 -4.483 -13.136 1.00 97.06 85 VAL A C 1
ATOM 661 O O . VAL A 1 85 ? 6.467 -5.227 -12.189 1.00 97.06 85 VAL A O 1
ATOM 664 N N . ASP A 1 86 ? 7.091 -4.327 -14.144 1.00 97.31 86 ASP A N 1
ATOM 665 C CA . ASP A 1 86 ? 8.392 -5.002 -14.181 1.00 97.31 86 ASP A CA 1
ATOM 666 C C . ASP A 1 86 ? 9.276 -4.572 -12.986 1.00 97.31 86 ASP A C 1
ATOM 668 O O . ASP A 1 86 ? 9.685 -3.408 -12.918 1.00 97.31 86 ASP A O 1
ATOM 672 N N . PRO A 1 87 ? 9.602 -5.484 -12.047 1.00 96.38 87 PRO A N 1
ATOM 673 C CA . PRO A 1 87 ? 10.393 -5.158 -10.863 1.00 96.38 87 PRO A CA 1
ATOM 674 C C . PRO A 1 87 ? 11.885 -4.964 -11.164 1.00 96.38 87 PRO A C 1
ATOM 676 O O . PRO A 1 87 ? 12.624 -4.554 -10.269 1.00 96.38 87 PRO A O 1
ATOM 679 N N . SER A 1 88 ? 12.336 -5.259 -12.387 1.00 96.69 88 SER A N 1
ATOM 680 C CA . SER A 1 88 ? 13.725 -5.090 -12.833 1.00 96.69 88 SER A CA 1
ATOM 681 C C . SER A 1 88 ? 13.974 -3.802 -13.625 1.00 96.69 88 SER A C 1
ATOM 683 O O . SER A 1 88 ? 15.127 -3.475 -13.908 1.00 96.69 88 SER A O 1
ATOM 685 N N . ALA A 1 89 ? 12.911 -3.063 -13.962 1.00 96.25 89 ALA A N 1
ATOM 686 C CA . ALA A 1 89 ? 13.012 -1.781 -14.648 1.00 96.25 89 ALA A CA 1
ATOM 687 C C . ALA A 1 89 ? 13.694 -0.706 -13.779 1.00 96.25 89 ALA A C 1
ATOM 689 O O . ALA A 1 89 ? 13.777 -0.827 -12.554 1.00 96.25 89 ALA A O 1
ATOM 690 N N . ASP A 1 90 ? 14.167 0.365 -14.419 1.00 96.81 90 ASP A N 1
ATOM 691 C CA . ASP A 1 90 ? 14.696 1.534 -13.716 1.00 96.81 90 ASP A CA 1
ATOM 692 C C . ASP A 1 90 ? 13.613 2.241 -12.878 1.00 96.81 90 ASP A C 1
ATOM 694 O O . ASP A 1 90 ? 12.412 2.036 -13.066 1.00 96.81 90 ASP A O 1
ATOM 698 N N . VAL A 1 91 ? 14.053 3.079 -11.937 1.00 95.69 91 VAL A N 1
ATOM 699 C CA . VAL A 1 91 ? 13.192 3.713 -10.925 1.00 95.69 91 VAL A CA 1
ATOM 700 C C . VAL A 1 91 ? 12.058 4.528 -11.552 1.00 95.69 91 VAL A C 1
ATOM 702 O O . VAL A 1 91 ? 10.904 4.370 -11.151 1.00 95.69 91 VAL A O 1
ATOM 705 N N . ASP A 1 92 ? 12.352 5.333 -12.573 1.00 96.69 92 ASP A N 1
ATOM 706 C CA . ASP A 1 92 ? 11.360 6.193 -13.225 1.00 96.69 92 ASP A CA 1
ATOM 707 C C . ASP A 1 92 ? 10.318 5.353 -13.977 1.00 96.69 92 ASP A C 1
ATOM 709 O O . ASP A 1 92 ? 9.109 5.621 -13.932 1.00 96.69 92 ASP A O 1
ATOM 713 N N . THR A 1 93 ? 10.765 4.282 -14.636 1.00 97.38 93 THR A N 1
ATOM 714 C CA . THR A 1 93 ? 9.878 3.322 -15.303 1.00 97.38 93 THR A CA 1
ATOM 715 C C . THR A 1 93 ? 8.990 2.581 -14.299 1.00 97.38 93 THR A C 1
ATOM 717 O O . THR A 1 93 ? 7.790 2.421 -14.546 1.00 97.38 93 THR A O 1
ATOM 720 N N . GLN A 1 94 ? 9.528 2.174 -13.146 1.00 97.56 94 GLN A N 1
ATOM 721 C CA . GLN A 1 94 ? 8.743 1.539 -12.084 1.00 97.56 94 GLN A CA 1
ATOM 722 C C . GLN A 1 94 ? 7.664 2.483 -11.547 1.00 97.56 94 GLN A C 1
ATOM 724 O O . GLN A 1 94 ? 6.489 2.114 -11.519 1.00 97.56 94 GLN A O 1
ATOM 729 N N . ILE A 1 95 ? 8.033 3.710 -11.170 1.00 97.50 95 ILE A N 1
ATOM 730 C CA . ILE A 1 95 ? 7.100 4.695 -10.604 1.00 97.50 95 ILE A CA 1
ATOM 731 C C . ILE A 1 95 ? 6.021 5.053 -11.624 1.00 97.50 95 ILE A C 1
ATOM 733 O O . ILE A 1 95 ? 4.829 4.978 -11.326 1.00 97.50 95 ILE A O 1
ATOM 737 N N . SER A 1 96 ? 6.405 5.383 -12.858 1.00 97.75 96 SER A N 1
ATOM 738 C CA . SER A 1 96 ? 5.435 5.720 -13.905 1.00 97.75 96 SER A CA 1
ATOM 739 C C . SER A 1 96 ? 4.500 4.547 -14.228 1.00 97.75 96 SER A C 1
ATOM 741 O O . SER A 1 96 ? 3.298 4.752 -14.431 1.00 97.75 96 SER A O 1
ATOM 743 N N . GLY A 1 97 ? 5.011 3.312 -14.216 1.00 97.62 97 GLY A N 1
ATOM 744 C CA . GLY A 1 97 ? 4.221 2.089 -14.337 1.00 97.62 97 GLY A CA 1
ATOM 745 C C . GLY A 1 97 ? 3.222 1.919 -13.192 1.00 97.62 97 GLY A C 1
ATOM 746 O O . GLY A 1 97 ? 2.038 1.677 -13.442 1.00 97.62 97 GLY A O 1
ATOM 747 N N . LEU A 1 98 ? 3.671 2.111 -11.951 1.00 97.94 98 LEU A N 1
ATOM 748 C CA . LEU A 1 98 ? 2.855 2.013 -10.740 1.00 97.94 98 LEU A CA 1
ATOM 749 C C . LEU A 1 98 ? 1.739 3.056 -10.719 1.00 97.94 98 LEU A C 1
ATOM 751 O O . LEU A 1 98 ? 0.576 2.697 -10.539 1.00 97.94 98 LEU A O 1
ATOM 755 N N . LEU A 1 99 ? 2.051 4.318 -11.011 1.00 97.75 99 LEU A N 1
ATOM 756 C CA . LEU A 1 99 ? 1.064 5.397 -11.095 1.00 97.75 99 LEU A CA 1
ATOM 757 C C . LEU A 1 99 ? 0.059 5.167 -12.232 1.00 97.75 99 LEU A C 1
ATOM 759 O O . LEU A 1 99 ? -1.131 5.465 -12.100 1.00 97.75 99 LEU A O 1
ATOM 763 N N . LYS A 1 100 ? 0.500 4.598 -13.360 1.00 97.44 100 LYS A N 1
ATOM 764 C CA . LYS A 1 100 ? -0.375 4.288 -14.498 1.00 97.44 100 LYS A CA 1
ATOM 765 C C . LYS A 1 100 ? -1.318 3.125 -14.202 1.00 97.44 100 LYS A C 1
ATOM 767 O O . LYS A 1 100 ? -2.508 3.219 -14.515 1.00 97.44 100 LYS A O 1
ATOM 772 N N . THR A 1 101 ? -0.803 2.023 -13.662 1.00 96.25 101 THR A N 1
ATOM 773 C CA . THR A 1 101 ? -1.605 0.836 -13.343 1.00 96.25 101 THR A CA 1
ATOM 774 C C . THR A 1 101 ? -2.488 1.103 -12.130 1.00 96.25 101 THR A C 1
ATOM 776 O O . THR A 1 101 ? -3.708 0.962 -12.226 1.00 96.25 101 THR A O 1
ATOM 779 N N . GLY A 1 102 ? -1.906 1.611 -11.044 1.00 95.94 102 GLY A N 1
ATOM 780 C CA . GLY A 1 102 ? -2.624 2.018 -9.842 1.00 95.94 102 GLY A CA 1
ATOM 781 C C . GLY A 1 102 ? -3.675 3.089 -10.119 1.00 95.94 102 GLY A C 1
ATOM 782 O O . GLY A 1 102 ? -4.803 2.953 -9.661 1.00 95.94 102 GLY A O 1
ATOM 783 N N . GLY A 1 103 ? -3.403 4.056 -11.002 1.00 96.19 103 GLY A N 1
ATOM 784 C CA . GLY A 1 103 ? -4.382 5.075 -11.390 1.00 96.19 103 GLY A CA 1
ATOM 785 C C . GLY A 1 103 ? -5.636 4.518 -12.076 1.00 96.19 103 GLY A C 1
ATOM 786 O O . GLY A 1 103 ? -6.722 5.094 -11.954 1.00 96.19 103 GLY A O 1
ATOM 787 N N . LYS A 1 104 ? -5.538 3.387 -12.790 1.00 95.12 104 LYS A N 1
ATOM 788 C CA . LYS A 1 104 ? -6.718 2.690 -13.340 1.00 95.12 104 LYS A CA 1
ATOM 789 C C . LYS A 1 104 ? -7.518 1.997 -12.237 1.00 95.12 104 LYS A C 1
ATOM 791 O O . LYS A 1 104 ? -8.751 2.064 -12.247 1.00 95.12 104 LYS A O 1
ATOM 796 N N . ILE A 1 105 ? -6.823 1.370 -11.291 1.00 94.62 105 ILE A N 1
ATOM 797 C CA . ILE A 1 105 ? -7.424 0.696 -10.135 1.00 94.62 105 ILE A CA 1
ATOM 798 C C . ILE A 1 105 ? -8.126 1.737 -9.256 1.00 94.62 105 ILE A C 1
ATOM 800 O O . ILE A 1 105 ? -9.318 1.608 -8.995 1.00 94.62 105 ILE A O 1
ATOM 804 N N . TYR A 1 106 ? -7.459 2.849 -8.942 1.00 94.12 106 TYR A N 1
ATOM 805 C CA . TYR A 1 106 ? -8.006 3.983 -8.200 1.00 94.12 106 TYR A CA 1
ATOM 806 C C . TYR A 1 106 ? -9.305 4.516 -8.815 1.00 94.12 106 TYR A C 1
ATOM 808 O O . TYR A 1 106 ? -10.305 4.686 -8.119 1.00 94.12 106 TYR A O 1
ATOM 816 N N . LYS A 1 107 ? -9.349 4.733 -10.139 1.00 93.06 107 LYS A N 1
ATOM 817 C CA . LYS A 1 107 ? -10.584 5.170 -10.823 1.00 93.06 107 LYS A CA 1
ATOM 818 C C . LYS A 1 107 ? -11.721 4.163 -10.670 1.00 93.06 107 LYS A C 1
ATOM 820 O O . LYS A 1 107 ? -12.875 4.564 -10.531 1.00 93.06 107 LYS A O 1
ATOM 825 N N . THR A 1 108 ? -11.396 2.875 -10.702 1.00 91.56 108 THR A N 1
ATOM 826 C CA . THR A 1 108 ? -12.371 1.804 -10.485 1.00 91.56 108 THR A CA 1
ATOM 827 C C . THR A 1 108 ? -12.877 1.843 -9.047 1.00 91.56 108 THR A C 1
ATOM 829 O O . THR A 1 108 ? -14.086 1.914 -8.851 1.00 91.56 108 THR A O 1
ATOM 832 N N . TYR A 1 109 ? -11.976 1.941 -8.067 1.00 88.62 109 TYR A N 1
ATOM 833 C CA . TYR A 1 109 ? -12.295 2.069 -6.643 1.00 88.62 109 TYR A CA 1
ATOM 834 C C . TYR A 1 109 ? -13.207 3.257 -6.367 1.00 88.62 109 TYR A C 1
ATOM 836 O O . TYR A 1 109 ? -14.271 3.097 -5.784 1.00 88.62 109 TYR A O 1
ATOM 844 N N . ARG A 1 110 ? -12.869 4.449 -6.866 1.00 90.06 110 ARG A N 1
ATOM 845 C CA . ARG A 1 110 ? -13.708 5.643 -6.681 1.00 90.06 110 ARG A CA 1
ATOM 846 C C . ARG A 1 110 ? -15.107 5.500 -7.287 1.00 90.06 110 ARG A C 1
ATOM 848 O O . ARG A 1 110 ? -16.014 6.204 -6.854 1.00 90.06 110 ARG A O 1
ATOM 855 N N . LYS A 1 111 ? -15.295 4.611 -8.269 1.00 92.38 111 LYS A N 1
ATOM 856 C CA . LYS A 1 111 ? -16.596 4.331 -8.892 1.00 92.38 111 LYS A CA 1
ATOM 857 C C . LYS A 1 111 ? -17.384 3.243 -8.156 1.00 92.38 111 LYS A C 1
ATOM 859 O O . LYS A 1 111 ? -18.594 3.383 -8.017 1.00 92.38 111 LYS A O 1
ATOM 864 N N . THR A 1 112 ? -16.734 2.157 -7.743 1.00 91.44 112 THR A N 1
ATOM 865 C CA . THR A 1 112 ? -17.396 0.972 -7.163 1.00 91.44 112 THR A CA 1
ATOM 866 C C . THR A 1 112 ? -17.441 0.998 -5.637 1.00 91.44 112 THR A C 1
ATOM 868 O O . THR A 1 112 ? -18.396 0.497 -5.053 1.00 91.44 112 THR A O 1
ATOM 871 N N . ARG A 1 113 ? -16.441 1.609 -4.997 1.00 91.12 113 ARG A N 1
ATOM 872 C CA . ARG A 1 113 ? -16.253 1.728 -3.544 1.00 91.12 113 ARG A CA 1
ATOM 873 C C . ARG A 1 113 ? -15.943 3.197 -3.171 1.00 91.12 113 ARG A C 1
ATOM 875 O O . ARG A 1 113 ? -14.851 3.505 -2.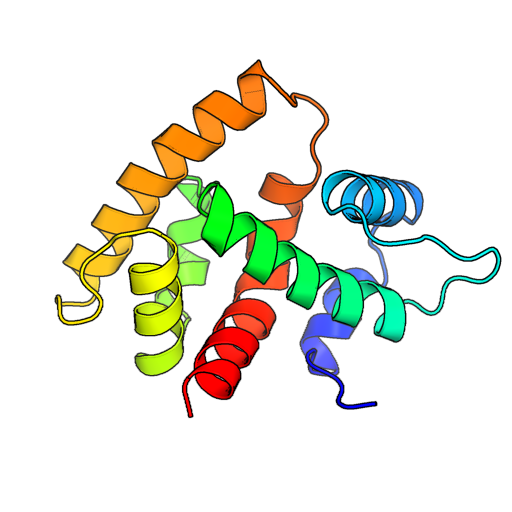700 1.00 91.12 113 ARG A O 1
ATOM 882 N N . PRO A 1 114 ? -16.869 4.153 -3.398 1.00 87.06 114 PRO A N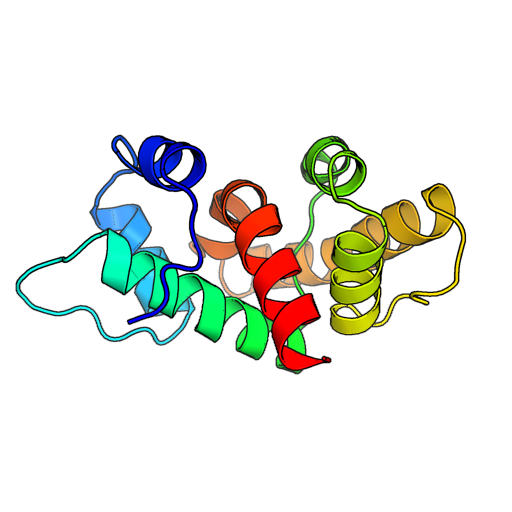 1
ATOM 883 C CA . PRO A 1 114 ? -16.592 5.592 -3.264 1.00 87.06 114 PRO A CA 1
ATOM 884 C C . PRO A 1 114 ? -16.232 6.046 -1.841 1.00 87.06 114 PRO A C 1
ATOM 886 O O . PRO A 1 114 ? -15.616 7.101 -1.684 1.00 87.06 114 PRO A O 1
ATOM 889 N N . LYS A 1 115 ? -16.625 5.265 -0.829 1.00 88.44 115 LYS A N 1
ATOM 890 C CA . LYS A 1 115 ? -16.317 5.494 0.588 1.00 88.44 115 LYS A CA 1
ATOM 891 C C . LYS A 1 115 ? -15.093 4.717 1.077 1.00 88.44 115 LYS A C 1
ATOM 893 O O . LYS A 1 115 ? -14.811 4.764 2.262 1.00 88.44 115 LYS A O 1
ATOM 898 N N . SER A 1 116 ? -14.401 4.003 0.187 1.00 91.31 116 SER A N 1
ATOM 899 C CA . SER A 1 116 ? -13.273 3.186 0.611 1.00 91.31 116 SER A CA 1
ATOM 900 C C . SER A 1 116 ? -12.153 4.050 1.176 1.00 91.31 116 SER A C 1
ATOM 902 O O . SER A 1 116 ? -11.760 5.047 0.557 1.00 91.31 116 SER A O 1
ATOM 904 N N . GLN A 1 117 ? -11.632 3.622 2.319 1.00 93.44 117 GLN A N 1
ATOM 905 C CA . GLN A 1 117 ? -10.534 4.263 3.032 1.00 93.44 117 GLN A CA 1
ATOM 906 C C . GLN A 1 117 ? -9.169 3.799 2.508 1.00 93.44 117 GLN A C 1
ATOM 908 O O . GLN A 1 117 ? -8.161 4.469 2.731 1.00 93.44 117 GLN A O 1
ATOM 913 N N . ILE A 1 118 ? -9.121 2.700 1.740 1.00 94.44 118 ILE A N 1
ATOM 914 C CA . ILE A 1 118 ? -7.871 2.134 1.208 1.00 94.44 118 ILE A CA 1
ATOM 915 C C . ILE A 1 118 ? -7.036 3.186 0.466 1.00 94.44 118 ILE A C 1
ATOM 917 O O . ILE A 1 118 ? -5.874 3.353 0.825 1.00 94.44 118 ILE A O 1
ATOM 921 N N . PRO A 1 119 ? -7.561 3.950 -0.515 1.00 93.00 119 PRO A N 1
ATOM 922 C CA . PRO A 1 119 ? -6.726 4.915 -1.225 1.00 93.00 119 PRO A CA 1
ATOM 923 C C . PRO A 1 119 ? -6.269 6.098 -0.363 1.00 93.00 119 PRO A C 1
ATOM 925 O O . PRO A 1 119 ? -5.296 6.751 -0.718 1.00 93.00 119 PRO A O 1
ATOM 928 N N . LEU A 1 120 ? -6.978 6.402 0.729 1.00 91.62 120 LEU A N 1
ATOM 929 C CA . LEU A 1 120 ? -6.614 7.484 1.644 1.00 91.62 120 LEU A CA 1
ATOM 930 C C . LEU A 1 120 ? -5.432 7.078 2.531 1.00 91.62 120 LEU A C 1
ATOM 932 O O . LEU A 1 120 ? -4.505 7.861 2.713 1.00 91.62 120 LEU A O 1
ATOM 936 N N . TYR A 1 121 ? -5.461 5.852 3.055 1.00 94.50 121 TYR A N 1
ATOM 937 C CA . TYR A 1 121 ? -4.443 5.348 3.978 1.00 94.50 121 TYR A CA 1
ATOM 938 C C . TYR A 1 121 ? -3.293 4.605 3.294 1.00 94.50 121 TYR A C 1
ATOM 940 O O . TYR A 1 121 ? -2.269 4.361 3.932 1.00 94.50 121 TYR A O 1
ATOM 948 N N . LEU A 1 122 ? -3.417 4.274 2.004 1.00 95.06 122 LEU A N 1
ATOM 949 C CA . LEU A 1 122 ? -2.377 3.579 1.244 1.00 95.06 122 LEU A CA 1
ATOM 950 C C . LEU A 1 122 ? -0.992 4.245 1.358 1.00 95.06 122 LEU A C 1
ATOM 952 O O . LEU A 1 122 ? -0.050 3.508 1.643 1.00 95.06 122 LEU A O 1
ATOM 956 N N . PRO A 1 123 ? -0.830 5.580 1.230 1.00 93.25 123 PRO A N 1
ATOM 957 C CA . PRO A 1 123 ? 0.478 6.220 1.397 1.00 93.25 123 PRO A CA 1
ATOM 958 C C . PRO A 1 123 ? 1.110 5.950 2.770 1.00 93.25 123 PRO A C 1
ATOM 960 O O . PRO A 1 123 ? 2.283 5.603 2.869 1.00 93.25 123 PRO A O 1
ATOM 963 N N . MET A 1 124 ? 0.312 6.009 3.841 1.00 93.44 124 MET A N 1
ATOM 964 C CA . MET A 1 124 ? 0.783 5.777 5.214 1.00 93.44 124 MET A CA 1
ATOM 965 C C . MET A 1 124 ? 1.135 4.307 5.481 1.00 93.44 124 MET A C 1
ATOM 967 O O . MET A 1 124 ? 1.931 4.003 6.368 1.00 93.44 124 MET A O 1
ATOM 971 N N . LEU A 1 125 ? 0.530 3.391 4.724 1.00 95.50 125 LEU A N 1
ATOM 972 C CA . LEU A 1 125 ? 0.744 1.948 4.827 1.00 95.50 125 LEU A CA 1
ATOM 973 C C . LEU A 1 125 ? 1.778 1.427 3.823 1.00 95.50 125 LEU A C 1
ATOM 975 O O . LEU A 1 125 ? 2.136 0.251 3.884 1.00 95.50 125 LEU A O 1
ATOM 979 N N . LEU A 1 126 ? 2.275 2.273 2.919 1.00 95.69 126 LEU A N 1
ATOM 980 C CA . LEU A 1 126 ? 3.110 1.852 1.801 1.00 95.69 126 LEU A CA 1
ATOM 981 C C . LEU A 1 126 ? 4.435 1.241 2.262 1.00 95.69 126 LEU A C 1
ATOM 983 O O . LEU A 1 126 ? 4.765 0.128 1.859 1.00 95.69 126 LEU A O 1
ATOM 987 N N . SER A 1 127 ? 5.177 1.927 3.133 1.00 94.75 127 SER A N 1
ATOM 988 C CA . SER A 1 127 ? 6.447 1.422 3.666 1.00 94.75 127 SER A CA 1
ATOM 989 C C . SER A 1 127 ? 6.297 0.106 4.448 1.00 94.75 127 SER A C 1
ATOM 991 O O . SER A 1 127 ? 7.011 -0.848 4.126 1.00 94.75 127 SER A O 1
ATOM 993 N N . PRO A 1 128 ? 5.382 -0.030 5.435 1.00 95.94 128 PRO A N 1
ATOM 994 C CA . PRO A 1 128 ? 5.220 -1.305 6.135 1.00 95.94 128 PRO A CA 1
ATOM 995 C C . PRO A 1 128 ? 4.720 -2.426 5.217 1.00 95.94 128 PRO A C 1
ATOM 997 O O . PRO A 1 128 ? 5.169 -3.564 5.364 1.00 95.94 128 PRO A O 1
ATOM 1000 N N . LEU A 1 129 ? 3.863 -2.119 4.238 1.00 96.88 129 LEU A N 1
ATOM 1001 C CA . LEU A 1 129 ? 3.448 -3.075 3.212 1.00 96.88 129 LEU A CA 1
ATOM 1002 C C . LEU A 1 129 ? 4.632 -3.553 2.370 1.00 96.88 129 LEU A C 1
ATOM 1004 O O . LEU A 1 129 ? 4.821 -4.755 2.207 1.00 96.88 129 LEU A O 1
ATOM 1008 N N . ALA A 1 130 ? 5.452 -2.636 1.862 1.00 96.50 130 ALA A N 1
ATOM 1009 C CA . ALA A 1 130 ? 6.583 -2.983 1.014 1.00 96.50 130 ALA A CA 1
ATOM 1010 C C . ALA A 1 130 ? 7.601 -3.861 1.758 1.00 96.50 130 ALA A C 1
ATOM 1012 O O . ALA A 1 130 ? 8.027 -4.890 1.232 1.00 96.50 130 ALA A O 1
ATOM 1013 N N . ARG A 1 131 ? 7.908 -3.536 3.023 1.00 95.56 131 ARG A N 1
ATOM 1014 C CA . ARG A 1 131 ? 8.749 -4.3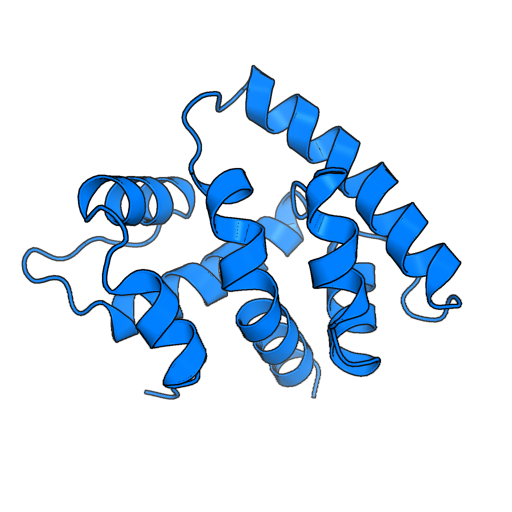91 3.881 1.00 95.56 131 ARG A CA 1
ATOM 1015 C C . ARG A 1 131 ? 8.141 -5.763 4.119 1.00 95.56 131 ARG A C 1
ATOM 1017 O O . ARG A 1 131 ? 8.861 -6.759 4.118 1.00 95.56 131 ARG A O 1
ATOM 1024 N N . HIS A 1 132 ? 6.831 -5.831 4.347 1.00 95.69 132 HIS A N 1
ATOM 1025 C CA . HIS A 1 132 ? 6.147 -7.106 4.518 1.00 95.69 132 HIS A CA 1
ATOM 1026 C C . HIS A 1 132 ? 6.305 -7.989 3.275 1.00 95.69 132 HIS A C 1
ATOM 1028 O O . HIS A 1 132 ? 6.676 -9.150 3.427 1.00 95.69 132 HIS A O 1
ATOM 1034 N N . LEU A 1 133 ? 6.112 -7.432 2.076 1.00 95.31 133 LEU A N 1
ATOM 1035 C CA . LEU A 1 133 ? 6.245 -8.159 0.811 1.00 95.31 133 LEU A CA 1
ATOM 1036 C C . LEU A 1 133 ? 7.672 -8.668 0.577 1.00 95.31 133 LEU A C 1
ATOM 1038 O O . LEU A 1 133 ? 7.847 -9.823 0.207 1.00 95.31 133 LEU A O 1
ATOM 1042 N N . VAL A 1 134 ? 8.695 -7.849 0.846 1.00 95.31 134 VAL A N 1
ATOM 1043 C CA . VAL A 1 134 ? 10.104 -8.279 0.740 1.00 95.31 134 VAL A CA 1
ATOM 1044 C C . VAL A 1 134 ? 10.389 -9.476 1.655 1.00 95.31 134 VAL A C 1
ATOM 1046 O O . VAL A 1 134 ? 11.055 -10.428 1.247 1.00 95.31 134 VAL A O 1
ATOM 1049 N N . ASN A 1 135 ? 9.846 -9.459 2.876 1.00 91.56 135 ASN A N 1
ATOM 1050 C CA . ASN A 1 135 ? 10.019 -10.545 3.840 1.00 91.56 135 ASN A CA 1
ATOM 1051 C C . ASN A 1 135 ? 9.228 -11.817 3.486 1.00 91.56 135 ASN A C 1
ATOM 1053 O O . ASN A 1 135 ? 9.621 -12.890 3.926 1.00 91.56 135 ASN A O 1
ATOM 1057 N N . GLU A 1 136 ? 8.122 -11.726 2.737 1.00 86.19 136 GLU A N 1
ATOM 1058 C CA . GLU A 1 136 ? 7.398 -12.914 2.245 1.00 86.19 136 GLU A CA 1
ATOM 1059 C C . GLU A 1 136 ? 8.133 -13.624 1.100 1.00 86.19 136 GLU A C 1
ATOM 1061 O O . GLU A 1 136 ? 7.916 -14.814 0.878 1.00 86.19 136 GLU A O 1
ATOM 1066 N N . GLU A 1 137 ? 8.974 -12.900 0.357 1.00 68.69 137 GLU A N 1
ATOM 1067 C CA . GLU A 1 137 ? 9.704 -13.432 -0.800 1.00 68.69 137 GLU A CA 1
ATOM 1068 C C . GLU A 1 137 ? 11.112 -13.960 -0.471 1.00 68.69 137 GLU A C 1
ATOM 1070 O O . GLU A 1 137 ? 11.749 -14.552 -1.345 1.00 68.69 137 GLU A O 1
ATOM 1075 N N . SER A 1 138 ? 11.588 -13.744 0.761 1.00 58.72 138 SER A N 1
ATOM 1076 C CA . SER A 1 138 ? 12.906 -14.178 1.262 1.00 58.72 138 SER A CA 1
ATOM 1077 C C . SER A 1 138 ? 12.860 -15.567 1.895 1.00 58.72 138 SER A C 1
ATOM 1079 O O . SER A 1 138 ? 13.801 -16.354 1.642 1.00 58.72 138 SER A O 1
#

Sequence (138 aa):
MSKLLTPKELSMFQNAPEDDLVDLAIDLDVPVPEEIDLAGMLDAIVRNLADLGKREGLPFSRYDQEDLEQLEQMERSAIAKLNGVDPSADVDTQISGLLKTGGKIYKTYRKTRPKSQIPLYLPMLLSPLARHLVNEES

pLDDT: mean 92.15, std 7.31, range [48.5, 97.94]

Radius of gyration: 14.34 Å; chains: 1; bounding box: 32×26×38 Å